Protein AF-A0A5E4MYQ2-F1 (afdb_monomer_lite)

Secondary structure (DSSP, 8-state):
-HHHHHHHHHHHHTTTS-TT--TT-TT--HHHHHHHHHHHHHHHHHTT----------TTTTTS--HHHHHHHHHHHS---GGGGGSTTT------PPPP--GGGG--SS----HHHHHHHHHH-TT-

Radius of gyration: 21.01 Å; chains: 1; bounding box: 56×33×47 Å

Foldseek 3Di:
DVLVVLVVVCVQCVVPDDPLDQPSDPPGDVVSNVVVVVVVVVVCVVVVHDDDDDDDDDPPVVVPDPQVVVVVVCCVRRVDPPPVVPCSVPPPPPPPDPPDDDVVVVDDDDPDDPPVVVVVVCVVPVPD

Organism: NCBI:txid506608

InterPro domains:
  IPR052560 RNA-directed DNA polymerase, mobile element [PTHR36688] (12-74)

Sequence (128 aa):
MFLLCVLLLYVLIDDIIPLEQTGFRPNRSCCDQVMALTTHRENGYDRNVKTALTFIELSSAYDTVWRKGLLSKFSNSLRIHADVRLNVDRLRLKSRKPPWKNAEMLLPENTGGNAKWLEDWMVESPDG

pLDDT: mean 71.56, std 19.93, range [40.88, 98.19]

Structure (mmCIF, N/CA/C/O backbone):
data_AF-A0A5E4MYQ2-F1
#
_entry.id   AF-A0A5E4MYQ2-F1
#
loop_
_atom_site.group_PDB
_atom_site.id
_atom_site.type_symbol
_atom_site.label_atom_id
_atom_site.label_alt_id
_atom_site.label_comp_id
_atom_site.label_asym_id
_atom_site.label_entity_id
_atom_site.label_seq_id
_atom_site.pdbx_PDB_ins_code
_atom_site.Cartn_x
_atom_site.Cartn_y
_atom_site.Cartn_z
_atom_site.occupancy
_atom_site.B_iso_or_equiv
_atom_site.auth_seq_id
_atom_site.auth_comp_id
_atom_site.auth_asym_id
_atom_site.auth_atom_id
_atom_site.pdbx_PDB_model_num
ATOM 1 N N . MET A 1 1 ? 15.769 9.907 -12.028 1.00 44.41 1 MET A N 1
ATOM 2 C CA . MET A 1 1 ? 15.149 9.026 -13.050 1.00 44.41 1 MET A CA 1
ATOM 3 C C . MET A 1 1 ? 14.079 8.071 -12.490 1.00 44.41 1 MET A C 1
ATOM 5 O O . MET A 1 1 ? 13.001 8.019 -13.064 1.00 44.41 1 MET A O 1
ATOM 9 N N . PHE A 1 2 ? 14.296 7.375 -11.360 1.00 40.88 2 PHE A N 1
ATOM 10 C CA . PHE A 1 2 ? 13.300 6.444 -10.778 1.00 40.88 2 PHE A CA 1
ATOM 11 C C . PHE A 1 2 ? 11.979 7.099 -10.327 1.00 40.88 2 PHE A C 1
ATOM 13 O O . PHE A 1 2 ? 10.915 6.567 -10.624 1.00 40.88 2 PHE A O 1
ATOM 20 N N . LEU A 1 3 ? 12.024 8.272 -9.679 1.00 41.84 3 LEU A N 1
ATOM 21 C CA . LEU A 1 3 ? 10.808 8.975 -9.230 1.00 41.84 3 LEU A CA 1
ATOM 22 C C . LEU A 1 3 ? 9.899 9.412 -10.394 1.00 41.84 3 LEU A C 1
ATOM 24 O O . LEU A 1 3 ? 8.680 9.322 -10.290 1.00 41.84 3 LEU A O 1
ATOM 28 N N . LEU A 1 4 ? 10.489 9.833 -11.519 1.00 43.47 4 LEU A N 1
ATOM 29 C CA . LEU A 1 4 ? 9.739 10.264 -12.703 1.00 43.47 4 LEU A CA 1
ATOM 30 C C . LEU A 1 4 ? 8.974 9.089 -13.342 1.00 43.47 4 LEU A C 1
ATOM 32 O O . LEU A 1 4 ? 7.855 9.252 -13.812 1.00 43.47 4 LEU A O 1
ATOM 36 N N . CYS A 1 5 ? 9.566 7.891 -13.311 1.00 50.22 5 CYS A N 1
ATOM 37 C CA . CYS A 1 5 ? 8.976 6.668 -13.855 1.00 50.22 5 CYS A CA 1
ATOM 38 C C . CYS A 1 5 ? 7.778 6.178 -13.017 1.00 50.22 5 CYS A C 1
ATOM 40 O O . CYS A 1 5 ? 6.768 5.758 -13.576 1.00 50.22 5 CYS A O 1
ATOM 42 N N . VAL A 1 6 ? 7.852 6.293 -11.682 1.00 59.12 6 VAL A N 1
ATOM 43 C CA . VAL A 1 6 ? 6.744 5.931 -10.772 1.00 59.12 6 VAL A CA 1
ATOM 44 C C . VAL A 1 6 ? 5.544 6.866 -10.956 1.00 59.12 6 VAL A C 1
ATOM 46 O O . VAL A 1 6 ? 4.410 6.397 -11.024 1.00 59.12 6 VAL A O 1
ATOM 49 N N . LEU A 1 7 ? 5.788 8.172 -11.110 1.00 57.38 7 LEU A N 1
ATOM 50 C CA . LEU A 1 7 ? 4.734 9.164 -11.357 1.00 57.38 7 LEU A CA 1
ATOM 51 C C . LEU A 1 7 ? 4.057 8.985 -12.726 1.00 57.38 7 LEU A C 1
ATOM 53 O O . LEU A 1 7 ? 2.845 9.146 -12.828 1.00 57.38 7 LEU A O 1
ATOM 57 N N . LEU A 1 8 ? 4.809 8.616 -13.771 1.00 62.59 8 LEU A N 1
ATOM 58 C CA . LEU A 1 8 ? 4.238 8.366 -15.100 1.00 62.59 8 LEU A CA 1
ATOM 59 C C . LEU A 1 8 ? 3.394 7.080 -15.134 1.00 62.59 8 LEU A C 1
ATOM 61 O O . LEU A 1 8 ? 2.359 7.029 -15.793 1.00 62.59 8 LEU A O 1
ATOM 65 N N . LEU A 1 9 ? 3.825 6.045 -14.404 1.00 68.25 9 LEU A N 1
ATOM 66 C CA . LEU A 1 9 ? 3.098 4.781 -14.306 1.00 68.25 9 LEU A CA 1
ATOM 67 C C . LEU A 1 9 ? 1.758 4.954 -13.584 1.00 68.25 9 LEU A C 1
ATOM 69 O O . LEU A 1 9 ? 0.783 4.330 -13.991 1.00 68.25 9 LEU A O 1
ATOM 73 N N . TYR A 1 10 ? 1.702 5.811 -12.560 1.00 76.12 10 TYR A N 1
ATOM 74 C CA . TYR A 1 10 ? 0.482 6.083 -11.797 1.00 76.12 10 TYR A CA 1
ATOM 75 C C . TYR A 1 10 ? -0.706 6.438 -12.699 1.00 76.12 10 TYR A C 1
ATOM 77 O O . TYR A 1 10 ? -1.752 5.813 -12.574 1.00 76.12 10 TYR A O 1
ATOM 85 N N . VAL A 1 11 ? -0.524 7.350 -13.663 1.00 75.94 11 VAL A N 1
ATOM 86 C CA . VAL A 1 11 ? -1.599 7.788 -14.578 1.00 75.94 11 VAL A CA 1
ATOM 87 C C . VAL A 1 11 ? -2.217 6.615 -15.349 1.00 75.94 11 VAL A C 1
ATOM 89 O O . VAL A 1 11 ? -3.393 6.648 -15.689 1.00 75.94 11 VAL A O 1
ATOM 92 N N . LEU A 1 12 ? -1.437 5.565 -15.612 1.00 80.31 12 LEU A N 1
ATOM 93 C CA . LEU A 1 12 ? -1.892 4.386 -16.345 1.00 80.31 12 LEU A CA 1
ATOM 94 C C . LEU A 1 12 ? -2.565 3.344 -15.446 1.00 80.31 12 LEU A C 1
ATOM 96 O O . LEU A 1 12 ? -3.390 2.573 -15.931 1.00 80.31 12 LEU A O 1
ATOM 100 N N . ILE A 1 13 ? -2.186 3.276 -14.166 1.00 83.81 13 ILE A N 1
ATOM 101 C CA . ILE A 1 13 ? -2.645 2.226 -13.247 1.00 83.81 13 ILE A CA 1
ATOM 102 C C . ILE A 1 13 ? -3.606 2.712 -12.166 1.00 83.81 13 ILE A C 1
ATOM 104 O O . ILE A 1 13 ? -4.058 1.865 -11.405 1.00 83.81 13 ILE A O 1
ATOM 108 N N . ASP A 1 14 ? -3.915 4.008 -12.063 1.00 86.12 14 ASP A N 1
ATOM 109 C CA . ASP A 1 14 ? -4.668 4.580 -10.932 1.00 86.12 14 ASP A CA 1
ATOM 110 C C . ASP A 1 14 ? -6.013 3.880 -10.681 1.00 86.12 14 ASP A C 1
ATOM 112 O O . ASP A 1 14 ? -6.323 3.521 -9.542 1.00 86.12 14 ASP A O 1
ATOM 116 N N . ASP A 1 15 ? -6.734 3.578 -11.765 1.00 85.56 15 ASP A N 1
ATOM 117 C CA . ASP A 1 15 ? -8.014 2.856 -11.747 1.00 85.56 15 ASP A CA 1
ATOM 118 C C . ASP A 1 15 ? -7.865 1.349 -11.449 1.00 85.56 15 ASP A C 1
ATOM 120 O O . ASP A 1 15 ? -8.846 0.654 -11.187 1.00 85.56 15 ASP A O 1
ATOM 124 N N . ILE A 1 16 ? -6.640 0.814 -11.508 1.00 86.75 16 ILE A N 1
ATOM 125 C CA . ILE A 1 16 ? -6.317 -0.604 -11.281 1.00 86.75 16 ILE A CA 1
ATOM 126 C C . ILE A 1 16 ? -5.846 -0.844 -9.843 1.00 86.75 16 ILE A C 1
ATOM 128 O O . ILE A 1 16 ? -6.088 -1.918 -9.283 1.00 86.75 16 ILE A O 1
ATOM 132 N N . ILE A 1 17 ? -5.129 0.112 -9.246 1.00 87.81 17 ILE A N 1
ATOM 133 C CA . ILE A 1 17 ? -4.606 -0.037 -7.885 1.00 87.81 17 ILE A CA 1
ATOM 134 C C . ILE A 1 17 ? -5.727 0.151 -6.836 1.00 87.81 17 ILE A C 1
ATOM 136 O O . ILE A 1 17 ? -6.593 1.008 -7.019 1.00 87.81 17 ILE A O 1
ATOM 140 N N . PRO A 1 18 ? -5.718 -0.581 -5.700 1.00 89.62 18 PRO A N 1
ATOM 141 C CA . PRO A 1 18 ? -6.783 -0.505 -4.687 1.00 89.62 18 PRO A CA 1
ATOM 142 C C . PRO A 1 18 ? -6.921 0.886 -4.066 1.00 89.62 18 PRO A C 1
ATOM 144 O O . PRO A 1 18 ? -5.906 1.473 -3.684 1.00 89.62 18 PRO A O 1
ATOM 147 N N . LEU A 1 19 ? -8.145 1.398 -3.914 1.00 90.38 19 LEU A N 1
ATOM 148 C CA . LEU A 1 19 ? -8.433 2.757 -3.422 1.00 90.38 19 LEU A CA 1
ATOM 149 C C . LEU A 1 19 ? -7.758 3.081 -2.073 1.00 90.38 19 LEU A C 1
ATOM 151 O O . LEU A 1 19 ? -7.380 4.230 -1.814 1.00 90.38 19 LEU A O 1
ATOM 155 N N . GLU A 1 20 ? -7.599 2.059 -1.236 1.00 91.12 20 GLU A N 1
ATOM 156 C CA . GLU A 1 20 ? -6.997 2.099 0.096 1.00 91.12 20 GLU A CA 1
ATOM 157 C C . GLU A 1 20 ? -5.465 2.224 0.058 1.00 91.12 20 GLU A C 1
ATOM 159 O O . GLU A 1 20 ? -4.847 2.580 1.061 1.00 91.12 20 GLU A O 1
ATOM 164 N N . GLN A 1 21 ? -4.826 1.942 -1.083 1.00 89.94 21 GLN A N 1
ATOM 165 C CA . GLN A 1 21 ? -3.381 2.084 -1.239 1.00 89.94 21 GLN A CA 1
ATOM 166 C C . GLN A 1 21 ? -3.001 3.567 -1.268 1.00 89.94 21 GLN A C 1
ATOM 168 O O . GLN A 1 21 ? -3.298 4.279 -2.225 1.00 89.94 21 GLN A O 1
ATOM 173 N N . THR A 1 22 ? -2.272 4.017 -0.254 1.00 89.88 22 THR A N 1
ATOM 174 C CA . THR A 1 22 ? -1.783 5.401 -0.146 1.00 89.88 22 THR A CA 1
ATOM 175 C C . THR A 1 22 ? -0.327 5.553 -0.584 1.00 89.88 22 THR A C 1
ATOM 177 O O . THR A 1 22 ? 0.062 6.596 -1.103 1.00 89.88 22 THR A O 1
ATOM 180 N N . GLY A 1 23 ? 0.486 4.508 -0.406 1.00 87.88 23 GLY A N 1
ATOM 181 C CA . GLY A 1 23 ? 1.898 4.5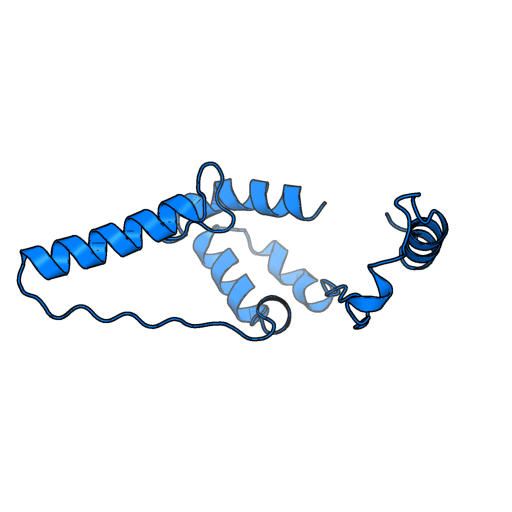12 -0.777 1.00 87.88 23 GLY A CA 1
ATOM 182 C C . GLY A 1 23 ? 2.104 4.710 -2.279 1.00 87.88 23 GLY A C 1
ATOM 183 O O . GLY A 1 23 ? 1.425 4.085 -3.098 1.00 87.88 23 GLY A O 1
ATOM 184 N N . PHE A 1 24 ? 3.075 5.559 -2.626 1.00 84.44 24 PHE A N 1
ATOM 185 C CA . PHE A 1 24 ? 3.458 5.883 -4.006 1.00 84.44 24 PHE A CA 1
ATOM 186 C C . PHE A 1 24 ? 2.323 6.460 -4.876 1.00 84.44 24 PHE A C 1
ATOM 188 O O . PHE A 1 24 ? 2.441 6.446 -6.100 1.00 84.44 24 PHE A O 1
ATOM 195 N N . ARG A 1 25 ? 1.251 6.995 -4.269 1.00 86.38 25 ARG A N 1
ATOM 196 C CA . ARG A 1 25 ? 0.216 7.766 -4.972 1.00 86.38 25 ARG A CA 1
ATOM 197 C C . ARG A 1 25 ? 0.388 9.271 -4.726 1.00 86.38 25 ARG A C 1
ATOM 199 O O . ARG A 1 25 ? 0.649 9.668 -3.589 1.00 86.38 25 ARG A O 1
ATOM 206 N N . PRO A 1 26 ? 0.224 10.124 -5.752 1.00 85.00 26 PRO A N 1
ATOM 207 C CA . PRO A 1 26 ? 0.167 11.565 -5.549 1.00 85.00 26 PRO A CA 1
ATOM 208 C C . PRO A 1 26 ? -1.040 11.930 -4.678 1.00 85.00 26 PRO A C 1
ATOM 210 O O . PRO A 1 26 ? -2.076 11.270 -4.726 1.00 85.00 26 PRO A O 1
ATOM 213 N N . ASN A 1 27 ? -0.907 12.993 -3.882 1.00 88.50 27 ASN A N 1
ATOM 214 C CA . ASN A 1 27 ? -1.965 13.500 -2.995 1.00 88.50 27 ASN A CA 1
ATOM 215 C C . ASN A 1 27 ? -2.495 12.474 -1.974 1.00 88.50 27 ASN A C 1
ATOM 217 O O . ASN A 1 27 ? -3.615 12.602 -1.484 1.00 88.50 27 ASN A O 1
ATOM 221 N N . ARG A 1 28 ? -1.693 11.454 -1.655 1.00 89.62 28 ARG A N 1
ATOM 222 C CA . ARG A 1 28 ? -1.944 10.494 -0.582 1.00 89.62 28 ARG A CA 1
ATOM 223 C C . ARG A 1 28 ? -0.716 10.402 0.309 1.00 89.62 28 ARG A C 1
ATOM 225 O O . ARG A 1 28 ? 0.419 10.569 -0.137 1.00 89.62 28 ARG A O 1
ATOM 232 N N . SER A 1 29 ? -0.950 10.129 1.578 1.00 91.88 29 SER A N 1
ATOM 233 C CA . SER A 1 29 ? 0.062 10.131 2.622 1.00 91.88 29 SER A CA 1
ATOM 234 C C . SER A 1 29 ? -0.127 8.959 3.583 1.00 91.88 29 SER A C 1
ATOM 236 O O . SER A 1 29 ? -1.158 8.283 3.602 1.00 91.88 29 SER A O 1
ATOM 238 N N . CYS A 1 30 ? 0.878 8.732 4.429 1.00 91.00 30 CYS A N 1
ATOM 239 C CA . CYS A 1 30 ? 0.753 7.801 5.548 1.00 91.00 30 CYS A CA 1
ATOM 240 C C . CYS A 1 30 ? -0.395 8.212 6.492 1.00 91.00 30 CYS A C 1
ATOM 242 O O . CYS A 1 30 ? -1.113 7.353 6.995 1.00 91.00 30 CYS A O 1
ATOM 244 N N . CYS A 1 31 ? -0.633 9.518 6.670 1.00 95.50 31 CYS A N 1
ATOM 245 C CA . CYS A 1 31 ? -1.726 10.030 7.495 1.00 95.50 31 CYS A CA 1
ATOM 246 C C . CYS A 1 31 ? -3.098 9.574 6.984 1.00 95.50 31 CYS A C 1
ATOM 248 O O . CYS A 1 31 ? -3.933 9.180 7.792 1.00 95.50 31 CYS A O 1
ATOM 250 N N . ASP A 1 32 ? -3.306 9.540 5.664 1.00 95.25 32 ASP A N 1
ATOM 251 C CA . ASP A 1 32 ? -4.551 9.030 5.073 1.00 95.25 32 ASP A CA 1
ATOM 252 C C . ASP A 1 32 ? -4.763 7.547 5.400 1.00 95.25 32 ASP A C 1
ATOM 254 O O . ASP A 1 32 ? -5.881 7.111 5.667 1.00 95.25 32 ASP A O 1
ATOM 258 N N . GLN A 1 33 ? -3.678 6.768 5.426 1.00 93.56 33 GLN A N 1
ATOM 259 C CA . GLN A 1 33 ? -3.735 5.344 5.749 1.00 93.56 33 GLN A CA 1
ATOM 260 C C . GLN A 1 33 ? -4.039 5.113 7.229 1.00 93.56 33 GLN A C 1
ATOM 262 O O . GLN A 1 33 ? -4.867 4.266 7.564 1.00 93.56 33 GLN A O 1
ATOM 267 N N . VAL A 1 34 ? -3.396 5.884 8.111 1.00 95.50 34 VAL A N 1
ATOM 268 C CA . VAL A 1 34 ? -3.674 5.856 9.552 1.00 95.50 34 VAL A CA 1
ATOM 269 C C . VAL A 1 34 ? -5.126 6.245 9.808 1.00 95.50 34 VAL A C 1
ATOM 271 O O . VAL A 1 34 ? -5.812 5.526 10.527 1.00 95.50 34 VAL A O 1
ATOM 274 N N . MET A 1 35 ? -5.616 7.307 9.164 1.00 95.62 35 MET A N 1
ATOM 275 C CA . MET A 1 35 ? -7.006 7.747 9.273 1.00 95.62 35 MET A CA 1
ATOM 276 C C . MET A 1 35 ? -7.985 6.655 8.823 1.00 95.62 35 MET A C 1
ATOM 278 O O . MET A 1 35 ? -8.930 6.344 9.542 1.00 95.62 35 MET A O 1
ATOM 282 N N . ALA A 1 36 ? -7.740 6.010 7.678 1.00 94.56 36 ALA A N 1
ATOM 283 C CA . ALA A 1 36 ? -8.582 4.912 7.204 1.00 94.56 36 ALA A CA 1
ATOM 284 C C . ALA A 1 36 ? -8.629 3.741 8.206 1.00 94.56 36 ALA A C 1
ATOM 286 O O . ALA A 1 36 ? -9.702 3.202 8.490 1.00 94.56 36 ALA A O 1
ATOM 287 N N . LEU A 1 37 ? -7.481 3.376 8.787 1.00 95.12 37 LEU A N 1
ATOM 288 C CA . LEU A 1 37 ? -7.388 2.328 9.807 1.00 95.12 37 LEU A CA 1
ATOM 289 C C . LEU A 1 37 ? -8.121 2.708 11.101 1.00 95.12 37 LEU A C 1
ATOM 291 O O . LEU A 1 37 ? -8.858 1.884 11.650 1.00 95.12 37 LEU A O 1
ATOM 295 N N . THR A 1 38 ? -7.955 3.940 11.591 1.00 96.62 38 THR A N 1
ATOM 296 C CA . THR A 1 38 ? -8.630 4.403 12.813 1.00 96.62 38 THR A CA 1
ATOM 297 C C . THR A 1 38 ? -10.136 4.480 12.617 1.00 96.62 38 THR A C 1
ATOM 299 O O . THR A 1 38 ? -10.871 3.993 13.472 1.00 96.62 38 THR A O 1
ATOM 302 N N . THR A 1 39 ? -10.599 4.969 11.464 1.00 96.56 39 THR A N 1
ATOM 303 C CA . THR A 1 39 ? -12.023 4.987 11.110 1.00 96.56 39 THR A CA 1
ATOM 304 C C . THR A 1 39 ? -12.597 3.574 11.017 1.00 96.56 39 THR A C 1
ATOM 306 O O . THR A 1 39 ? -13.704 3.326 11.492 1.00 96.56 39 THR A O 1
ATOM 309 N N . HIS A 1 40 ? -11.864 2.611 10.446 1.00 95.56 40 HIS A N 1
ATOM 310 C CA . HIS A 1 40 ? -12.314 1.216 10.420 1.00 95.56 40 HIS A CA 1
ATOM 311 C C . HIS A 1 40 ? -12.468 0.642 11.838 1.00 95.56 40 HIS A C 1
ATOM 313 O O . HIS A 1 40 ? -13.479 0.007 12.142 1.00 95.56 40 HIS A O 1
ATOM 319 N N . ARG A 1 41 ? -11.504 0.921 12.724 1.00 96.44 41 ARG A N 1
ATOM 320 C CA . ARG A 1 41 ? -11.543 0.515 14.136 1.00 96.44 41 ARG A CA 1
ATOM 321 C C . ARG A 1 41 ? -12.726 1.136 14.888 1.00 96.44 41 ARG A C 1
ATOM 323 O O . ARG A 1 41 ? -13.395 0.429 15.636 1.00 96.44 41 ARG A O 1
ATOM 330 N N . GLU A 1 42 ? -12.977 2.428 14.702 1.00 97.75 42 GLU A N 1
ATOM 331 C CA . GLU A 1 42 ? -14.074 3.160 15.356 1.00 97.75 42 GLU A CA 1
ATOM 332 C C . GLU A 1 42 ? -15.439 2.651 14.900 1.00 97.75 42 GLU A C 1
ATOM 334 O O . GLU A 1 42 ? -16.262 2.281 15.730 1.00 97.75 42 GLU A O 1
ATOM 339 N N . ASN A 1 43 ? -15.632 2.475 13.591 1.00 97.25 43 ASN A N 1
ATOM 340 C CA . ASN A 1 43 ? -16.857 1.882 13.056 1.00 97.25 43 ASN A CA 1
ATOM 341 C C . ASN A 1 43 ? -17.115 0.468 13.598 1.00 97.25 43 ASN A C 1
ATOM 343 O O . ASN A 1 43 ? -18.264 0.082 13.818 1.00 97.25 43 ASN A O 1
ATOM 347 N N . GLY A 1 44 ? -16.056 -0.327 13.778 1.00 97.25 44 GLY A N 1
ATOM 348 C CA . GLY A 1 44 ? -16.162 -1.656 14.369 1.00 97.25 44 GLY A CA 1
ATOM 349 C C . GLY A 1 44 ? -16.585 -1.611 15.839 1.00 97.25 44 GLY A C 1
ATOM 350 O O . GLY A 1 44 ? -17.454 -2.378 16.257 1.00 97.25 44 GLY A O 1
ATOM 351 N N . TYR A 1 45 ? -16.015 -0.672 16.598 1.00 96.88 45 TYR A N 1
ATOM 352 C CA . TYR A 1 45 ? -16.386 -0.413 17.987 1.00 96.88 45 TYR A CA 1
ATOM 353 C C . TYR A 1 45 ? -17.856 0.011 18.111 1.00 96.88 45 TYR A C 1
ATOM 355 O O . TYR A 1 45 ? -18.605 -0.625 18.852 1.00 96.88 45 TYR A O 1
ATOM 363 N N . ASP A 1 46 ? -18.294 0.992 17.319 1.00 98.19 46 ASP A N 1
ATOM 364 C CA . ASP A 1 46 ? -19.666 1.521 17.348 1.00 98.19 46 ASP A CA 1
ATOM 365 C C . ASP A 1 46 ? -20.717 0.462 16.989 1.00 98.19 46 ASP A C 1
ATOM 367 O O . ASP A 1 46 ? -21.835 0.467 17.503 1.00 98.19 46 ASP A O 1
ATOM 371 N N . ARG A 1 47 ? -20.358 -0.485 16.116 1.00 97.81 47 ARG A N 1
ATOM 372 C CA . ARG A 1 47 ? -21.231 -1.596 15.702 1.00 97.81 47 ARG A CA 1
ATOM 373 C C . ARG A 1 47 ? -21.127 -2.822 16.607 1.00 97.81 47 ARG A C 1
ATOM 375 O O . ARG A 1 47 ? -21.779 -3.826 16.326 1.00 97.81 47 ARG A O 1
ATOM 382 N N . ASN A 1 48 ? -20.314 -2.764 17.662 1.00 96.38 48 ASN A N 1
ATOM 383 C CA . ASN A 1 48 ? -20.038 -3.880 18.566 1.00 96.38 48 ASN A CA 1
ATOM 384 C C . ASN A 1 48 ? -19.562 -5.153 17.829 1.00 96.38 48 ASN A C 1
ATOM 386 O O . ASN A 1 48 ? -19.960 -6.275 18.154 1.00 96.38 48 ASN A O 1
ATOM 390 N N . VAL A 1 49 ? -18.717 -4.982 16.805 1.00 97.56 49 VAL A N 1
ATOM 391 C CA . VAL A 1 49 ? -18.116 -6.087 16.044 1.00 97.56 49 VAL A CA 1
ATOM 392 C C . VAL A 1 49 ? -16.637 -6.244 16.385 1.00 97.56 49 VAL A C 1
ATOM 394 O O . VAL A 1 49 ? -15.883 -5.276 16.508 1.00 97.56 49 VAL A O 1
ATOM 397 N N . LYS A 1 50 ? -16.189 -7.496 16.520 1.00 94.88 50 LYS A N 1
ATOM 398 C CA . LYS A 1 50 ? -14.775 -7.800 16.761 1.00 94.88 50 LYS A CA 1
ATOM 399 C C . LYS A 1 50 ? -13.953 -7.377 15.545 1.00 94.88 50 LYS A C 1
ATOM 401 O O . LYS A 1 50 ? -14.141 -7.912 14.457 1.00 94.88 50 LYS A O 1
ATOM 406 N N . THR A 1 51 ? -13.031 -6.445 15.755 1.00 94.69 51 THR A N 1
ATOM 407 C CA . THR A 1 51 ? -12.115 -5.946 14.724 1.00 94.69 51 THR A CA 1
ATOM 408 C C . THR A 1 51 ? -10.721 -6.505 14.984 1.00 94.69 51 THR A C 1
ATOM 410 O O . THR A 1 51 ? -10.238 -6.452 16.114 1.00 94.69 51 THR A O 1
ATOM 413 N N . ALA A 1 52 ? -10.074 -7.044 13.953 1.00 94.19 52 ALA A N 1
ATOM 414 C CA . ALA A 1 52 ? -8.712 -7.564 14.016 1.00 94.19 52 ALA A CA 1
ATOM 415 C C . ALA A 1 52 ? -7.872 -6.958 12.888 1.00 94.19 52 ALA A C 1
ATOM 417 O O . ALA A 1 52 ? -8.398 -6.639 11.824 1.00 94.19 52 ALA A O 1
ATOM 418 N N . LEU A 1 53 ? -6.569 -6.811 13.125 1.00 92.12 53 LEU A N 1
ATOM 419 C CA . LEU A 1 53 ? -5.627 -6.237 12.170 1.00 92.12 53 LEU A CA 1
ATOM 420 C C . LEU A 1 53 ? -4.406 -7.147 12.037 1.00 92.12 53 LEU A C 1
ATOM 422 O O . LEU A 1 53 ? -3.882 -7.646 13.032 1.00 92.12 53 LEU A O 1
ATOM 426 N N . THR A 1 54 ? -3.951 -7.356 10.804 1.00 94.25 54 THR A N 1
ATOM 427 C CA . THR A 1 54 ? -2.752 -8.139 10.497 1.00 94.25 54 THR A CA 1
ATOM 428 C C . THR A 1 54 ? -1.793 -7.274 9.700 1.00 94.25 54 THR A C 1
ATOM 430 O O . THR A 1 54 ? -2.115 -6.831 8.600 1.00 94.25 54 THR A O 1
ATOM 433 N N . PHE A 1 55 ? -0.610 -7.041 10.262 1.00 92.88 55 PHE A N 1
ATOM 434 C CA . PHE A 1 55 ? 0.465 -6.328 9.585 1.00 92.88 55 PHE A CA 1
ATOM 435 C C . PHE A 1 55 ? 1.363 -7.334 8.871 1.00 92.88 55 PHE A C 1
ATOM 437 O O . PHE A 1 55 ? 1.848 -8.283 9.485 1.00 92.88 55 PHE A O 1
ATOM 444 N N . ILE A 1 56 ? 1.560 -7.133 7.568 1.00 93.00 56 ILE A N 1
ATOM 445 C CA . ILE A 1 56 ? 2.395 -7.987 6.724 1.00 93.00 56 ILE A CA 1
ATOM 446 C C . ILE A 1 56 ? 3.527 -7.129 6.173 1.00 93.00 56 ILE A C 1
ATOM 448 O O . ILE A 1 56 ? 3.283 -6.161 5.454 1.00 93.00 56 ILE A O 1
ATOM 452 N N . GLU A 1 57 ? 4.760 -7.511 6.484 1.00 91.06 57 GLU A N 1
ATOM 453 C CA . GLU A 1 57 ? 5.963 -6.895 5.935 1.00 91.06 57 GLU A CA 1
ATOM 454 C C . GLU A 1 57 ? 6.651 -7.876 4.981 1.00 91.06 57 GLU A C 1
ATOM 456 O O . GLU A 1 57 ? 6.881 -9.040 5.313 1.00 91.06 57 GLU A O 1
ATOM 461 N N . LEU A 1 58 ? 6.960 -7.418 3.768 1.00 87.56 58 LEU A N 1
ATOM 462 C CA . LEU A 1 58 ? 7.603 -8.238 2.745 1.00 87.56 58 LEU A CA 1
ATOM 463 C C . LEU A 1 58 ? 9.120 -8.030 2.777 1.00 87.56 58 LEU A C 1
ATOM 465 O O . LEU A 1 58 ? 9.616 -6.946 2.465 1.00 87.56 58 LEU A O 1
ATOM 469 N N . SER A 1 59 ? 9.877 -9.084 3.083 1.00 89.31 59 SER A N 1
ATOM 470 C CA . SER A 1 59 ? 11.340 -9.027 3.069 1.00 89.31 59 SER A CA 1
ATOM 471 C C . SER A 1 59 ? 11.882 -8.773 1.656 1.00 89.31 59 SER A C 1
ATOM 473 O O . SER A 1 59 ? 11.602 -9.524 0.719 1.00 89.31 59 SER A O 1
ATOM 475 N N . SER A 1 60 ? 12.709 -7.730 1.504 1.00 86.31 60 SER A N 1
ATOM 476 C CA . SER A 1 60 ? 13.347 -7.349 0.229 1.00 86.31 60 SER A CA 1
ATOM 477 C C . SER A 1 60 ? 12.359 -7.251 -0.947 1.00 86.31 60 SER A C 1
ATOM 479 O O . SER A 1 60 ? 12.627 -7.779 -2.025 1.00 86.31 60 SER A O 1
ATOM 481 N N . ALA A 1 61 ? 11.219 -6.579 -0.741 1.00 80.56 61 ALA A N 1
ATOM 482 C CA . ALA A 1 61 ? 10.084 -6.542 -1.671 1.00 80.56 61 ALA A CA 1
ATOM 483 C C . ALA A 1 61 ? 10.456 -6.281 -3.143 1.00 80.56 61 ALA A C 1
ATOM 485 O O . ALA A 1 61 ? 9.894 -6.918 -4.026 1.00 80.56 61 ALA A O 1
ATOM 486 N N . TYR A 1 62 ? 11.421 -5.393 -3.416 1.00 79.75 62 TYR A N 1
ATOM 487 C CA . TYR A 1 62 ? 11.870 -5.088 -4.782 1.00 79.75 62 TYR A CA 1
ATOM 488 C C . TYR A 1 62 ? 12.787 -6.160 -5.387 1.00 79.75 62 TYR A C 1
ATOM 490 O O . TYR A 1 62 ? 12.768 -6.380 -6.599 1.00 79.75 62 TYR A O 1
ATOM 498 N N . ASP A 1 63 ? 13.574 -6.854 -4.565 1.00 83.44 63 ASP A N 1
ATOM 499 C CA . ASP A 1 63 ? 14.493 -7.893 -5.037 1.00 83.44 63 ASP A CA 1
ATOM 500 C C . ASP A 1 63 ? 13.767 -9.215 -5.309 1.00 83.44 63 ASP A C 1
ATOM 502 O O . ASP A 1 63 ? 14.174 -9.975 -6.194 1.00 83.44 63 ASP A O 1
ATOM 506 N N . THR A 1 64 ? 12.690 -9.478 -4.561 1.00 83.56 64 THR A N 1
ATOM 507 C CA . THR A 1 64 ? 11.938 -10.740 -4.578 1.00 83.56 64 THR A CA 1
ATOM 508 C C . THR A 1 64 ? 10.732 -10.726 -5.522 1.00 83.56 64 THR A C 1
ATOM 510 O O . THR A 1 64 ? 10.037 -11.736 -5.646 1.00 83.56 64 THR A O 1
ATOM 513 N N . VAL A 1 65 ? 10.498 -9.626 -6.251 1.00 85.31 65 VAL A N 1
ATOM 514 C CA . VAL A 1 65 ? 9.399 -9.523 -7.225 1.00 85.31 65 VAL A CA 1
ATOM 515 C C . VAL A 1 65 ? 9.479 -10.632 -8.277 1.00 85.31 65 VAL A C 1
ATOM 517 O O . VAL A 1 65 ? 10.478 -10.786 -8.988 1.00 85.31 65 VAL A O 1
ATOM 520 N N . TRP A 1 66 ? 8.367 -11.345 -8.474 1.00 87.25 66 TRP A N 1
ATOM 521 C CA . TRP A 1 66 ? 8.211 -12.284 -9.583 1.00 87.25 66 TRP A CA 1
ATOM 522 C C . TRP A 1 66 ? 8.073 -11.540 -10.920 1.00 87.25 66 TRP A C 1
ATOM 524 O O . TRP A 1 66 ? 6.974 -11.275 -11.406 1.00 87.25 66 TRP A O 1
ATOM 534 N N . ARG A 1 67 ? 9.212 -11.200 -11.533 1.00 84.06 67 ARG A N 1
ATOM 535 C CA . ARG A 1 67 ? 9.296 -10.331 -12.727 1.00 84.06 67 ARG A CA 1
ATOM 536 C C . ARG A 1 67 ? 8.404 -10.788 -13.886 1.00 84.06 67 ARG A C 1
ATOM 538 O O . ARG A 1 67 ? 7.688 -9.976 -14.459 1.00 84.06 67 ARG A O 1
ATOM 545 N N . LYS A 1 68 ? 8.399 -12.091 -14.202 1.00 82.56 68 LYS A N 1
ATOM 546 C CA . LYS A 1 68 ? 7.560 -12.657 -15.278 1.00 82.56 68 LYS A CA 1
ATOM 547 C C . LYS A 1 68 ? 6.065 -12.478 -14.990 1.00 82.56 68 LYS A C 1
ATOM 549 O O . LYS A 1 68 ? 5.313 -12.096 -15.881 1.00 82.56 68 LYS A O 1
ATOM 554 N N . GLY A 1 69 ? 5.648 -12.712 -13.745 1.00 84.88 69 GLY A N 1
ATOM 555 C CA . GLY A 1 69 ? 4.264 -12.507 -13.319 1.00 84.88 69 GLY A CA 1
ATOM 556 C C . GLY A 1 69 ? 3.858 -11.035 -13.313 1.00 84.88 69 GLY A C 1
ATOM 557 O O . GLY A 1 69 ? 2.768 -10.706 -13.773 1.00 84.88 69 GLY A O 1
ATOM 558 N N . LEU A 1 70 ? 4.744 -10.145 -12.855 1.00 83.19 70 LEU A N 1
ATOM 559 C CA . LEU A 1 70 ? 4.508 -8.700 -12.870 1.00 83.19 70 LEU A CA 1
ATOM 560 C C . LEU A 1 70 ? 4.304 -8.174 -14.298 1.00 83.19 70 LEU A C 1
ATOM 562 O O . LEU A 1 70 ? 3.352 -7.445 -14.554 1.00 83.19 70 LEU A O 1
ATOM 566 N N . LEU A 1 71 ? 5.150 -8.589 -15.240 1.00 83.00 71 LEU A N 1
ATOM 567 C CA . LEU A 1 71 ? 5.016 -8.198 -16.643 1.00 83.00 71 LEU A CA 1
ATOM 568 C C . LEU A 1 71 ? 3.740 -8.742 -17.284 1.00 83.00 71 LEU A C 1
ATOM 570 O O . LEU A 1 71 ? 3.062 -8.006 -17.991 1.00 83.00 71 LEU A O 1
ATOM 574 N N . SER A 1 72 ? 3.373 -9.992 -16.986 1.00 82.06 72 SER A N 1
ATOM 575 C CA . SER A 1 72 ? 2.095 -10.566 -17.426 1.00 82.06 72 SER A CA 1
ATOM 576 C C . SER A 1 72 ? 0.903 -9.748 -16.913 1.00 82.06 72 SER A C 1
ATOM 578 O O . SER A 1 72 ? -0.006 -9.422 -17.677 1.00 82.06 72 SER A O 1
ATOM 580 N N . LYS A 1 73 ? 0.940 -9.325 -15.640 1.00 82.94 73 LYS A N 1
ATOM 581 C CA . LYS A 1 73 ? -0.068 -8.421 -15.064 1.00 82.94 73 LYS A CA 1
ATOM 582 C C . LYS A 1 73 ? -0.111 -7.080 -15.799 1.00 82.94 73 LYS A C 1
ATOM 584 O O . LYS A 1 73 ? -1.196 -6.654 -16.171 1.00 82.94 73 LYS A O 1
ATOM 589 N N . PHE A 1 74 ? 1.034 -6.450 -16.071 1.00 80.50 74 PHE A N 1
ATOM 590 C CA . PHE A 1 74 ? 1.061 -5.192 -16.824 1.00 80.50 74 PHE A CA 1
ATOM 591 C C . PHE A 1 74 ? 0.514 -5.334 -18.244 1.00 80.50 74 PHE A C 1
ATOM 593 O O . PHE A 1 74 ? -0.306 -4.516 -18.646 1.00 80.50 74 PHE A O 1
ATOM 600 N N . SER A 1 75 ? 0.893 -6.374 -18.988 1.00 80.56 75 SER A N 1
ATOM 601 C CA . SER A 1 75 ? 0.358 -6.603 -20.337 1.00 80.56 75 SER A CA 1
ATOM 602 C C . SER A 1 75 ? -1.165 -6.757 -20.337 1.00 80.56 75 SER A C 1
ATOM 604 O O . SER A 1 75 ? -1.834 -6.195 -21.202 1.00 80.56 75 SER A O 1
ATOM 606 N N . ASN A 1 76 ? -1.715 -7.462 -19.344 1.00 79.12 76 ASN A N 1
ATOM 607 C CA . ASN A 1 76 ? -3.158 -7.660 -19.222 1.00 79.12 76 ASN A CA 1
ATOM 608 C C . ASN A 1 76 ? -3.893 -6.382 -18.796 1.00 79.12 76 ASN A C 1
ATOM 610 O O . ASN A 1 76 ? -4.946 -6.072 -19.346 1.00 79.12 76 ASN A O 1
ATOM 614 N N . SER A 1 77 ? -3.354 -5.647 -17.822 1.00 76.31 77 SER A N 1
ATOM 615 C CA . SER A 1 77 ? -4.034 -4.490 -17.234 1.00 76.31 77 SER A CA 1
ATOM 616 C C . SER A 1 77 ? -3.883 -3.210 -18.060 1.00 76.31 77 SER A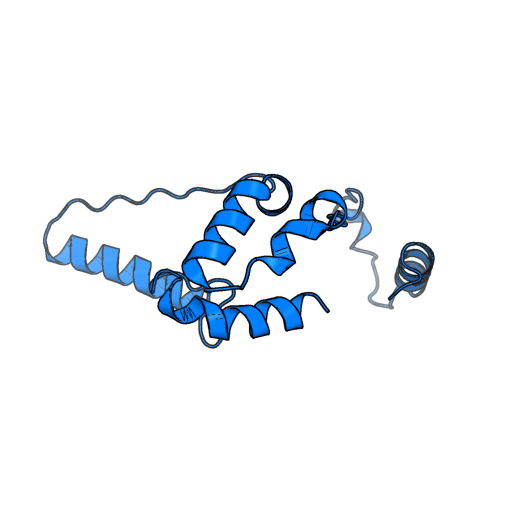 C 1
ATOM 618 O O . SER A 1 77 ? -4.807 -2.409 -18.096 1.00 76.31 77 SER A O 1
ATOM 620 N N . LEU A 1 78 ? -2.753 -3.016 -18.746 1.00 73.69 78 LEU A N 1
ATOM 621 C CA . LEU A 1 78 ? -2.421 -1.756 -19.423 1.00 73.69 78 LEU A CA 1
ATO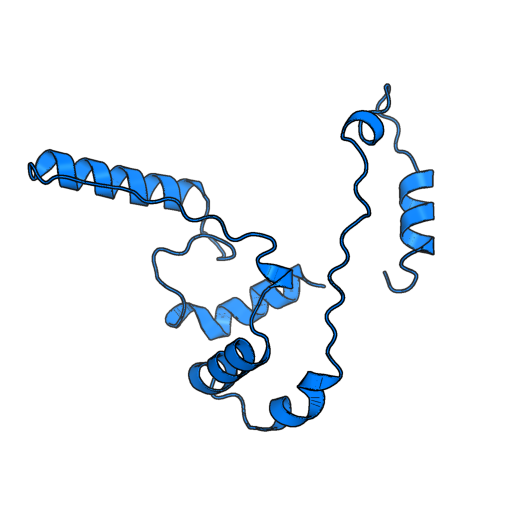M 622 C C . LEU A 1 78 ? -2.609 -1.789 -20.948 1.00 73.69 78 LEU A C 1
ATOM 624 O O . LEU A 1 78 ? -2.240 -0.831 -21.622 1.00 73.69 78 LEU A O 1
ATOM 628 N N . ARG A 1 79 ? -3.155 -2.880 -21.514 1.00 64.19 79 ARG A N 1
ATOM 629 C CA . ARG A 1 79 ? -3.300 -3.081 -22.976 1.00 64.19 79 ARG A CA 1
ATOM 630 C C . ARG A 1 79 ? -2.023 -2.737 -23.763 1.00 64.19 79 ARG A C 1
ATOM 632 O O . ARG A 1 79 ? -2.079 -2.238 -24.884 1.00 64.19 79 ARG A O 1
ATOM 639 N N . ILE A 1 80 ? -0.857 -2.995 -23.173 1.00 58.09 80 ILE A N 1
ATOM 640 C CA . ILE A 1 80 ? 0.425 -2.723 -23.822 1.00 58.09 80 ILE A CA 1
ATOM 641 C C . ILE A 1 80 ? 0.612 -3.790 -24.903 1.00 58.09 80 ILE A C 1
ATOM 643 O O . ILE A 1 80 ? 0.641 -4.985 -24.596 1.00 58.09 80 ILE A O 1
ATOM 647 N N . HIS A 1 81 ? 0.702 -3.364 -26.167 1.00 50.03 81 HIS A N 1
ATOM 648 C CA . HIS A 1 81 ? 0.945 -4.252 -27.305 1.00 50.03 81 HIS A CA 1
ATOM 649 C C . HIS A 1 81 ? 2.251 -5.053 -27.119 1.00 50.03 81 HIS A C 1
ATOM 651 O O . HIS A 1 81 ? 3.170 -4.636 -26.414 1.00 50.03 81 HIS A O 1
ATOM 657 N N . ALA A 1 82 ? 2.302 -6.236 -27.737 1.00 48.53 82 ALA A N 1
ATOM 658 C CA . ALA A 1 82 ? 3.229 -7.344 -27.477 1.00 48.53 82 ALA A CA 1
ATOM 659 C C . ALA A 1 82 ? 4.747 -7.049 -27.565 1.00 48.53 82 ALA A C 1
ATOM 661 O O . ALA A 1 82 ? 5.545 -7.923 -27.222 1.00 48.53 82 ALA A O 1
ATOM 662 N N . ASP A 1 83 ? 5.163 -5.843 -27.950 1.00 47.84 83 ASP A N 1
ATOM 663 C CA . ASP A 1 83 ? 6.566 -5.475 -28.181 1.00 47.84 83 ASP A CA 1
ATOM 664 C C . ASP A 1 83 ? 7.428 -5.456 -26.904 1.00 47.84 83 ASP A C 1
ATOM 666 O O . ASP A 1 83 ? 8.644 -5.644 -26.966 1.00 47.84 83 ASP A O 1
ATOM 670 N N . VAL A 1 84 ? 6.822 -5.351 -25.713 1.00 51.16 84 VAL A N 1
ATOM 671 C CA . VAL A 1 84 ? 7.539 -5.465 -24.419 1.00 51.16 84 VAL A CA 1
ATOM 672 C C . VAL A 1 84 ? 8.042 -6.896 -24.154 1.00 51.16 84 VAL A C 1
ATOM 674 O O . VAL A 1 84 ? 8.954 -7.112 -23.350 1.00 51.16 84 VAL A O 1
ATOM 677 N N . ARG A 1 85 ? 7.505 -7.901 -24.859 1.00 45.00 85 ARG A N 1
ATOM 678 C CA . ARG A 1 85 ? 7.823 -9.321 -24.640 1.00 45.00 85 ARG A CA 1
ATOM 679 C C . ARG A 1 85 ? 9.234 -9.715 -25.103 1.00 45.00 85 ARG A C 1
ATOM 681 O O . ARG A 1 85 ? 9.708 -10.776 -24.708 1.00 45.00 85 ARG A O 1
ATOM 688 N N . LEU A 1 86 ? 9.916 -8.873 -25.886 1.00 48.62 86 LEU A N 1
ATOM 689 C CA . LEU A 1 86 ? 11.187 -9.212 -26.541 1.00 48.62 86 LEU A CA 1
ATOM 690 C C . LEU A 1 86 ? 12.464 -8.818 -25.769 1.00 48.62 86 LEU A C 1
ATOM 692 O O . LEU A 1 86 ? 13.550 -9.188 -26.202 1.00 48.62 86 LEU A O 1
ATOM 696 N N . ASN A 1 87 ? 12.384 -8.114 -24.628 1.00 50.06 87 ASN A N 1
ATOM 697 C CA . ASN A 1 87 ? 13.591 -7.623 -23.924 1.00 50.06 87 ASN A CA 1
ATOM 698 C C . ASN A 1 87 ? 13.620 -7.839 -22.400 1.00 50.06 87 ASN A C 1
ATOM 700 O O . ASN A 1 87 ? 14.427 -7.240 -21.687 1.00 50.06 87 ASN A O 1
ATOM 704 N N . VAL A 1 88 ? 12.781 -8.735 -21.881 1.00 53.75 88 VAL A N 1
ATOM 705 C CA . VAL A 1 88 ? 12.684 -9.009 -20.436 1.00 53.75 88 VAL A CA 1
ATOM 706 C C . VAL A 1 88 ? 13.973 -9.606 -19.863 1.00 53.75 88 VAL A C 1
ATOM 708 O O . VAL A 1 88 ? 14.349 -9.284 -18.737 1.00 53.75 88 VAL A O 1
ATOM 711 N N . ASP A 1 89 ? 14.693 -10.412 -20.644 1.00 51.94 89 ASP A N 1
ATOM 712 C CA . ASP A 1 89 ? 15.924 -11.066 -20.185 1.00 51.94 89 ASP A CA 1
ATOM 713 C C . ASP A 1 89 ? 17.132 -10.107 -20.105 1.00 51.94 89 ASP A C 1
ATOM 715 O O . ASP A 1 89 ? 18.117 -10.415 -19.434 1.00 51.94 89 ASP A O 1
ATOM 719 N N . ARG A 1 90 ? 17.062 -8.918 -20.731 1.00 50.25 90 ARG A N 1
ATOM 720 C CA . ARG A 1 90 ? 18.138 -7.901 -20.704 1.00 50.25 90 ARG A CA 1
ATOM 721 C C . ARG A 1 90 ? 17.923 -6.790 -19.677 1.00 50.25 90 ARG A C 1
ATOM 723 O O . ARG A 1 90 ? 18.890 -6.149 -19.268 1.00 50.25 90 ARG A O 1
ATOM 730 N N . LEU A 1 91 ? 16.694 -6.576 -19.209 1.00 49.31 91 LEU A N 1
ATOM 731 C CA . LEU A 1 91 ? 16.365 -5.570 -18.193 1.00 49.31 91 LEU A CA 1
ATOM 732 C C . LEU A 1 91 ? 16.675 -6.092 -16.782 1.00 49.31 91 LEU A C 1
ATOM 734 O O . LEU A 1 91 ? 15.800 -6.278 -15.934 1.00 49.31 91 LEU A O 1
ATOM 738 N N . ARG A 1 92 ? 17.964 -6.307 -16.498 1.00 44.72 92 ARG A N 1
ATOM 739 C CA . ARG A 1 92 ? 18.444 -6.417 -15.118 1.00 44.72 92 ARG A CA 1
ATOM 740 C C . ARG A 1 92 ? 18.428 -5.015 -14.511 1.00 44.72 92 ARG A C 1
ATOM 742 O O . ARG A 1 92 ? 19.432 -4.312 -14.549 1.00 44.72 92 ARG A O 1
ATOM 749 N N . LEU A 1 93 ? 17.295 -4.615 -13.932 1.00 46.38 93 LEU A N 1
ATOM 750 C CA . LEU A 1 93 ? 17.259 -3.504 -12.981 1.00 46.38 93 LEU A CA 1
ATOM 751 C C . LEU A 1 93 ? 18.156 -3.907 -11.805 1.00 46.38 93 LEU A C 1
ATOM 753 O O . LEU A 1 93 ? 17.763 -4.701 -10.949 1.00 46.38 93 LEU A O 1
ATOM 757 N N . LYS A 1 94 ? 19.416 -3.460 -11.825 1.00 42.12 94 LYS A N 1
ATOM 758 C CA . LYS A 1 94 ? 20.340 -3.678 -10.715 1.00 42.12 94 LYS A CA 1
ATOM 759 C C . LYS A 1 94 ? 19.761 -2.946 -9.508 1.00 42.12 94 LYS A C 1
ATOM 761 O O . LYS A 1 94 ? 19.750 -1.721 -9.468 1.00 42.12 94 LYS A O 1
ATOM 766 N N . SER A 1 95 ? 19.277 -3.711 -8.537 1.00 42.81 95 SER A N 1
ATOM 767 C CA . SER A 1 95 ? 19.053 -3.224 -7.183 1.00 42.81 95 SER A CA 1
ATOM 768 C C . SER A 1 95 ? 20.401 -2.740 -6.653 1.00 42.81 95 SER A C 1
ATOM 770 O O . SER A 1 95 ? 21.290 -3.545 -6.367 1.00 42.81 95 SER A O 1
ATOM 772 N N . ARG A 1 96 ? 20.611 -1.420 -6.638 1.00 45.41 96 ARG A N 1
ATOM 773 C CA . ARG A 1 96 ? 21.778 -0.812 -5.998 1.00 45.41 96 ARG A CA 1
ATOM 774 C C . ARG A 1 96 ? 21.491 -0.775 -4.502 1.00 45.41 96 ARG A C 1
ATOM 776 O O . ARG A 1 96 ? 21.007 0.227 -3.988 1.00 45.41 96 ARG A O 1
ATOM 783 N N . LYS A 1 97 ? 21.744 -1.884 -3.807 1.00 45.12 97 LYS A N 1
ATOM 784 C CA . LYS A 1 97 ? 21.914 -1.825 -2.354 1.00 45.12 97 LYS A CA 1
ATOM 785 C C . LYS A 1 97 ? 23.250 -1.129 -2.099 1.00 45.12 97 LYS A C 1
ATOM 787 O O . LYS A 1 97 ? 24.255 -1.650 -2.585 1.00 45.12 97 LYS A O 1
ATOM 792 N N . PRO A 1 98 ? 23.310 0.003 -1.377 1.00 45.19 98 PRO A N 1
ATOM 793 C CA . PRO A 1 98 ? 24.582 0.385 -0.795 1.00 45.19 98 PRO A CA 1
ATOM 794 C C . PRO A 1 98 ? 25.028 -0.767 0.126 1.00 45.19 98 PRO A C 1
ATOM 796 O O . PRO A 1 98 ? 24.178 -1.389 0.778 1.00 45.19 98 PRO A O 1
ATOM 799 N N . PRO A 1 99 ? 26.324 -1.113 0.146 1.00 42.75 99 PRO A N 1
ATOM 800 C CA . PRO A 1 99 ? 26.833 -2.102 1.083 1.00 42.75 99 PRO A CA 1
ATOM 801 C C . PRO A 1 99 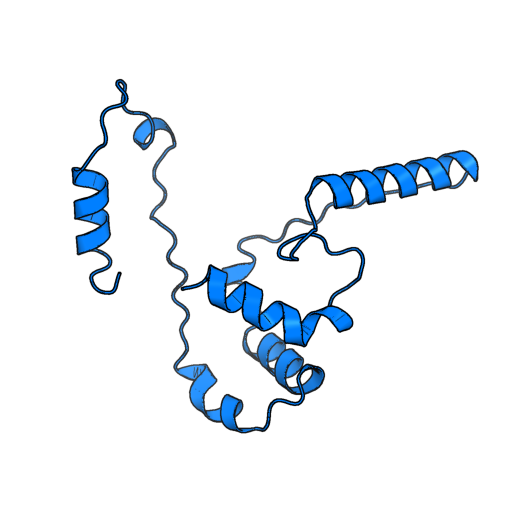? 26.483 -1.649 2.504 1.00 42.75 99 PRO A C 1
ATOM 803 O O . PRO A 1 99 ? 26.563 -0.460 2.811 1.00 42.75 99 PRO A O 1
ATOM 806 N N . TRP A 1 100 ? 26.044 -2.586 3.348 1.00 41.06 100 TRP A N 1
ATOM 807 C CA . TRP A 1 100 ? 25.729 -2.330 4.753 1.00 41.06 100 TRP A CA 1
ATOM 808 C C . TRP A 1 100 ? 26.861 -1.509 5.395 1.00 41.06 100 TRP A C 1
ATOM 810 O O . TRP A 1 100 ? 28.012 -1.935 5.445 1.00 41.06 100 TRP A O 1
ATOM 820 N N . LYS A 1 101 ? 26.563 -0.296 5.854 1.00 52.56 101 LYS A N 1
ATOM 821 C CA . LYS A 1 101 ? 27.474 0.480 6.698 1.00 52.56 101 LYS A CA 1
ATOM 822 C C . LYS A 1 101 ? 26.707 0.859 7.954 1.00 52.56 101 LYS A C 1
ATOM 824 O O . LYS A 1 101 ? 25.572 1.322 7.868 1.00 52.56 101 LYS A O 1
ATOM 829 N N . ASN A 1 102 ? 27.306 0.566 9.107 1.00 45.00 102 ASN A N 1
ATOM 830 C CA . ASN A 1 102 ? 26.704 0.785 10.420 1.00 45.00 102 ASN A CA 1
ATOM 831 C C . ASN A 1 102 ? 26.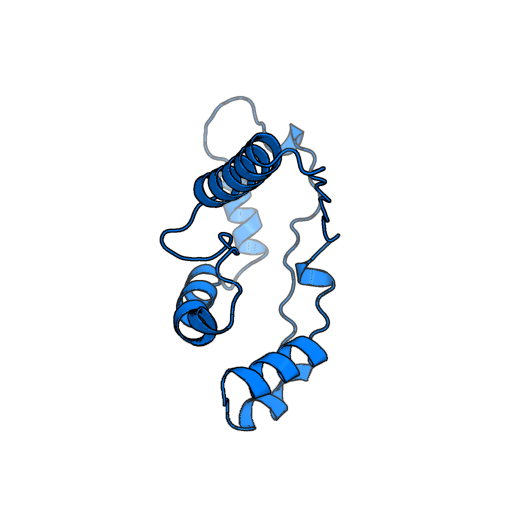310 2.260 10.575 1.00 45.00 102 ASN A C 1
ATOM 833 O O . ASN A 1 102 ? 27.006 3.135 10.064 1.00 45.00 102 ASN A O 1
ATOM 837 N N . ALA A 1 103 ? 25.221 2.536 11.297 1.00 42.47 103 ALA A N 1
ATOM 838 C CA . ALA A 1 103 ? 24.714 3.896 11.511 1.00 42.47 103 ALA A CA 1
ATOM 839 C C . ALA A 1 103 ? 25.770 4.857 12.104 1.00 42.47 103 ALA A C 1
ATOM 841 O O . ALA A 1 103 ? 25.749 6.043 11.797 1.00 42.47 103 ALA A O 1
ATOM 842 N N . GLU A 1 104 ? 26.747 4.338 12.856 1.00 46.22 104 GLU A N 1
ATOM 843 C CA . GLU A 1 104 ? 27.918 5.085 13.348 1.00 46.22 104 GLU A CA 1
ATOM 844 C C . GLU A 1 104 ? 28.780 5.695 12.229 1.00 46.22 104 GLU A C 1
ATOM 846 O O . GLU A 1 104 ? 29.357 6.758 12.416 1.00 46.22 104 GLU A O 1
ATOM 851 N N . MET A 1 105 ? 28.839 5.088 11.037 1.00 49.25 105 MET A N 1
ATOM 852 C CA . MET A 1 105 ? 29.588 5.639 9.895 1.00 49.25 105 MET A CA 1
ATOM 853 C C . MET A 1 105 ? 28.885 6.829 9.224 1.00 49.25 105 MET A C 1
ATOM 855 O O . MET A 1 105 ? 29.508 7.535 8.433 1.00 49.25 105 MET A O 1
ATOM 859 N N . LEU A 1 106 ? 27.592 7.032 9.497 1.00 45.56 106 LEU A N 1
ATOM 860 C CA . LEU A 1 106 ? 26.788 8.134 8.952 1.00 45.56 106 LEU A CA 1
ATOM 861 C C . LEU A 1 106 ? 26.697 9.330 9.907 1.00 45.56 106 LEU A C 1
ATOM 863 O O . LEU A 1 106 ? 26.109 10.349 9.550 1.00 45.56 106 LEU A O 1
ATOM 867 N N . LEU A 1 107 ? 27.296 9.221 11.092 1.00 45.97 107 LEU A N 1
ATOM 868 C CA . LEU A 1 107 ? 27.373 10.286 12.080 1.00 45.97 107 LEU A CA 1
ATOM 869 C C . LEU A 1 107 ? 28.838 10.698 12.274 1.00 45.97 107 LEU A C 1
ATOM 871 O O . LEU A 1 107 ? 29.469 10.246 13.226 1.00 45.97 107 LEU A O 1
ATOM 875 N N . PRO A 1 108 ? 29.424 11.555 11.418 1.00 48.44 108 PRO A N 1
ATOM 876 C CA . PRO A 1 108 ? 30.592 12.296 11.832 1.00 48.44 108 PRO A CA 1
ATOM 877 C C . PRO A 1 108 ? 30.124 13.460 12.697 1.00 48.44 108 PRO A C 1
ATOM 879 O O . PRO A 1 108 ? 29.264 14.260 12.318 1.00 48.44 108 PRO A O 1
ATOM 882 N N . GLU A 1 109 ? 30.727 13.541 13.871 1.00 48.06 109 GLU A N 1
ATOM 883 C CA . GLU A 1 109 ? 30.807 14.760 14.647 1.00 48.06 109 GLU A CA 1
ATOM 884 C C . GLU A 1 109 ? 31.199 15.911 13.711 1.00 48.06 109 GLU A C 1
ATOM 886 O O . GLU A 1 109 ? 32.183 15.829 12.977 1.00 48.06 109 GLU A O 1
ATOM 891 N N . ASN A 1 110 ? 30.407 16.979 13.758 1.00 45.75 110 ASN A N 1
ATOM 892 C CA . ASN A 1 110 ? 30.549 18.203 12.979 1.00 45.75 110 ASN A CA 1
ATOM 893 C C . ASN A 1 110 ? 29.967 18.151 11.550 1.00 45.75 110 ASN A C 1
ATOM 895 O O . ASN A 1 110 ? 30.536 17.624 10.596 1.00 45.75 110 ASN A O 1
ATOM 899 N N . THR A 1 111 ? 28.805 18.790 11.418 1.00 47.06 111 THR A N 1
ATOM 900 C CA . THR A 1 111 ? 28.101 19.122 10.179 1.00 47.06 111 THR A CA 1
ATOM 901 C C . THR A 1 111 ? 28.965 20.000 9.268 1.00 47.06 111 THR A C 1
ATOM 903 O O . THR A 1 111 ? 28.842 21.222 9.248 1.00 47.06 111 THR A O 1
ATOM 906 N N . GLY A 1 112 ? 29.836 19.364 8.495 1.00 46.75 112 GLY A N 1
ATOM 907 C CA . GLY A 1 112 ? 30.534 19.928 7.348 1.00 46.75 112 GLY A CA 1
ATOM 908 C C . GLY A 1 112 ? 30.600 18.838 6.290 1.00 46.75 112 GLY A C 1
ATOM 909 O O . GLY A 1 112 ? 31.143 17.768 6.544 1.00 46.75 112 GLY A O 1
ATOM 910 N N . GLY A 1 113 ? 29.952 19.066 5.146 1.00 54.28 113 GLY A N 1
ATOM 911 C CA . GLY A 1 113 ? 29.706 18.045 4.129 1.00 54.28 113 GLY A CA 1
ATOM 912 C C . GLY A 1 113 ? 30.963 17.263 3.745 1.00 54.28 113 GLY A C 1
ATOM 913 O O . GLY A 1 113 ? 31.952 17.834 3.291 1.00 54.28 113 GLY A O 1
ATOM 914 N N . ASN A 1 114 ? 30.905 15.938 3.890 1.00 52.34 114 ASN A N 1
ATOM 915 C CA . ASN A 1 114 ? 31.936 15.040 3.382 1.00 52.34 114 ASN A CA 1
ATOM 916 C C . ASN A 1 114 ? 31.854 14.998 1.847 1.00 52.34 114 ASN A C 1
ATOM 918 O O . ASN A 1 114 ? 31.181 14.139 1.278 1.00 52.34 114 ASN A O 1
ATOM 922 N N . ALA A 1 115 ? 32.561 15.913 1.176 1.00 57.25 115 ALA A N 1
ATOM 923 C CA . ALA A 1 115 ? 32.760 15.904 -0.279 1.00 57.25 115 ALA A CA 1
ATOM 924 C C . ALA A 1 115 ? 33.313 14.554 -0.773 1.00 57.25 115 ALA A C 1
ATOM 926 O O . ALA A 1 115 ? 32.908 14.059 -1.820 1.00 57.25 115 ALA A O 1
ATOM 927 N N . LYS A 1 116 ? 34.123 13.893 0.063 1.00 59.53 116 LYS A N 1
ATOM 928 C CA . LYS A 1 116 ? 34.669 12.559 -0.195 1.00 59.53 116 LYS A CA 1
ATOM 929 C C . LYS A 1 116 ? 33.594 11.489 -0.410 1.00 59.53 116 LYS A C 1
ATOM 931 O O . LYS A 1 116 ? 33.758 10.629 -1.259 1.00 59.53 116 LYS A O 1
ATOM 936 N N . TRP A 1 117 ? 32.474 11.551 0.319 1.00 59.41 117 TRP A N 1
ATOM 937 C CA . TRP A 1 117 ? 31.376 10.600 0.109 1.00 59.41 117 TRP A CA 1
ATOM 938 C C . TRP A 1 117 ? 30.748 10.767 -1.277 1.00 59.41 117 TRP A C 1
ATOM 940 O O . TRP A 1 117 ? 30.458 9.775 -1.941 1.00 59.41 117 TRP A O 1
ATOM 950 N N . LEU A 1 118 ? 30.544 12.016 -1.710 1.00 56.81 118 LEU A N 1
ATOM 951 C CA . LEU A 1 118 ? 29.943 12.309 -3.008 1.00 56.81 118 LEU A CA 1
ATOM 952 C C . LEU A 1 118 ? 30.888 11.901 -4.144 1.00 56.81 118 LEU A C 1
ATOM 954 O O . LEU A 1 118 ? 30.436 11.319 -5.124 1.00 56.81 118 LEU A O 1
ATOM 958 N N . GLU A 1 119 ? 32.188 12.149 -3.981 1.00 65.50 119 GLU A N 1
ATOM 959 C CA . GLU A 1 119 ? 33.228 11.733 -4.927 1.00 65.50 119 GLU A CA 1
ATOM 960 C C . GLU A 1 119 ? 33.326 10.206 -5.037 1.00 65.50 119 GLU A C 1
ATOM 962 O O . GLU A 1 119 ? 33.255 9.674 -6.145 1.00 65.50 119 GLU A O 1
ATOM 967 N N . ASP A 1 120 ? 33.393 9.490 -3.910 1.00 65.56 120 ASP A N 1
ATOM 968 C CA . ASP A 1 120 ? 33.432 8.021 -3.891 1.00 65.56 120 ASP A CA 1
ATOM 969 C C . ASP A 1 120 ? 32.166 7.431 -4.548 1.00 65.56 120 ASP A C 1
ATOM 971 O O . ASP A 1 120 ? 32.236 6.484 -5.335 1.00 65.56 120 ASP A O 1
ATOM 975 N N . TRP A 1 121 ? 30.999 8.035 -4.298 1.00 60.28 121 TRP A N 1
ATOM 976 C CA . TRP A 1 121 ? 29.735 7.621 -4.910 1.00 60.28 121 TRP A CA 1
ATOM 977 C C . TRP A 1 121 ? 29.676 7.898 -6.422 1.00 60.28 121 TRP A C 1
ATOM 979 O O . TRP A 1 121 ? 29.175 7.062 -7.179 1.00 60.28 121 TRP A O 1
ATOM 989 N N . MET A 1 122 ? 30.209 9.036 -6.878 1.00 64.19 122 MET A N 1
ATOM 990 C CA . MET A 1 122 ? 30.291 9.393 -8.301 1.00 64.19 122 MET A CA 1
ATOM 991 C C . MET A 1 122 ? 31.262 8.490 -9.073 1.00 64.19 122 MET A C 1
ATOM 993 O O . MET A 1 122 ? 30.985 8.133 -10.217 1.00 64.19 122 MET A O 1
ATOM 997 N N . VAL A 1 123 ? 32.366 8.062 -8.451 1.00 69.50 123 VAL A N 1
ATOM 998 C CA . VAL A 1 123 ? 33.317 7.105 -9.049 1.00 69.50 123 VAL A CA 1
ATOM 999 C C . VAL A 1 123 ? 32.687 5.718 -9.205 1.00 69.50 123 VAL A C 1
ATOM 1001 O O . VAL A 1 123 ? 32.885 5.055 -10.224 1.00 69.50 123 VAL A O 1
ATOM 1004 N N . GLU A 1 124 ? 31.890 5.280 -8.229 1.00 59.72 124 GLU A N 1
ATOM 1005 C CA . GLU A 1 124 ? 31.170 4.002 -8.291 1.00 59.72 124 GLU A CA 1
ATOM 1006 C C . GLU A 1 124 ? 29.936 4.035 -9.217 1.00 59.72 124 GLU A C 1
ATOM 1008 O O . GLU A 1 124 ? 29.401 2.979 -9.572 1.00 59.72 124 GLU A O 1
ATOM 1013 N N . SER A 1 125 ? 29.470 5.225 -9.612 1.00 53.50 125 SER A N 1
ATOM 1014 C CA . SER A 1 125 ? 28.292 5.435 -10.469 1.00 53.50 125 SER A CA 1
ATOM 1015 C C . SER A 1 125 ? 28.548 6.513 -11.540 1.00 53.50 125 SER A C 1
ATOM 1017 O O . SER A 1 125 ? 27.972 7.598 -11.463 1.00 53.50 125 SER A O 1
ATOM 1019 N N . PRO A 1 126 ? 29.387 6.227 -12.557 1.00 52.69 126 PRO A N 1
ATOM 1020 C CA . PRO A 1 126 ? 29.824 7.207 -13.562 1.00 52.69 126 PRO A CA 1
ATOM 1021 C C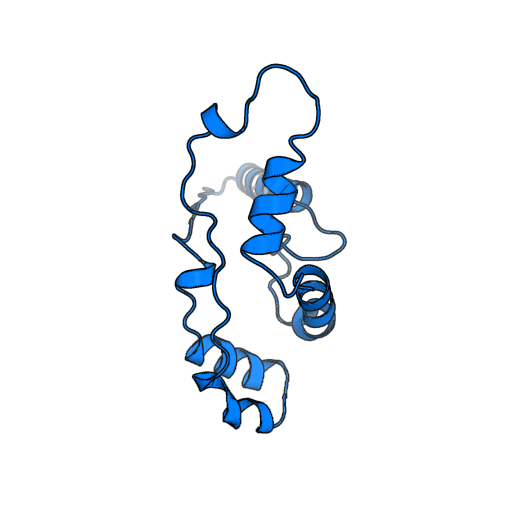 . PRO A 1 126 ? 28.726 7.660 -14.546 1.00 52.69 126 PRO A C 1
ATOM 1023 O O . PRO A 1 126 ? 28.964 8.524 -15.384 1.00 52.69 126 PRO A O 1
ATOM 1026 N N . ASP A 1 127 ? 27.538 7.061 -14.471 1.00 56.38 127 ASP A N 1
ATOM 1027 C CA . ASP A 1 127 ? 26.348 7.309 -15.290 1.00 56.38 127 ASP A CA 1
ATOM 1028 C C . ASP A 1 127 ? 25.272 8.170 -14.583 1.00 56.38 127 ASP A C 1
ATOM 1030 O O . ASP A 1 127 ? 24.109 8.162 -14.994 1.00 56.38 127 ASP A O 1
ATOM 1034 N N . GLY A 1 128 ? 25.647 8.861 -13.498 1.00 46.19 128 GLY A N 1
ATOM 1035 C CA . GLY A 1 128 ? 24.790 9.764 -12.713 1.00 46.19 128 GLY A CA 1
ATOM 1036 C C . GLY A 1 128 ? 24.363 11.044 -13.422 1.00 46.19 128 GLY A C 1
ATOM 1037 O O . GLY A 1 128 ? 25.181 11.619 -14.171 1.00 46.19 128 GLY A O 1
#